Protein AF-P39354-F1 (afdb_monomer_lite)

Secondary structure (DSSP, 8-state):
-BTTTTEE----EEEEEETTTEEEEEEEE------EE--TTSHHHHHHHHHTTS-GGGSPPPPPPP-PPPTT-B--

Radius of gyration: 14.96 Å; chains: 1; bounding box: 30×26×35 Å

Structure (mmCIF, N/CA/C/O backbone):
data_AF-P39354-F1
#
_entry.id   AF-P39354-F1
#
loop_
_atom_site.group_PDB
_atom_site.id
_atom_site.type_symbol
_atom_site.label_atom_id
_atom_site.label_alt_id
_atom_site.label_comp_id
_atom_site.label_asym_id
_atom_site.label_entity_id
_atom_site.label_seq_id
_atom_site.pdbx_PDB_ins_code
_atom_site.Cartn_x
_atom_site.Cartn_y
_atom_site.Cartn_z
_atom_site.occupancy
_atom_site.B_iso_or_equiv
_atom_site.auth_seq_id
_atom_site.auth_comp_id
_atom_site.auth_asym_id
_atom_site.auth_atom_id
_atom_site.pdbx_PDB_model_num
ATOM 1 N N . MET A 1 1 ? -10.883 1.160 0.639 1.00 90.19 1 MET A N 1
ATOM 2 C CA . MET A 1 1 ? -11.126 0.650 2.010 1.00 90.19 1 MET A CA 1
ATOM 3 C C . MET A 1 1 ? -12.599 0.829 2.326 1.00 90.19 1 MET A C 1
ATOM 5 O O . MET A 1 1 ? -13.166 1.810 1.862 1.00 90.19 1 MET A O 1
ATOM 9 N N . ASN A 1 2 ? -13.208 -0.100 3.054 1.00 92.06 2 ASN A N 1
ATOM 10 C CA . ASN A 1 2 ? -14.595 -0.030 3.500 1.00 92.06 2 ASN A CA 1
ATOM 11 C C . ASN A 1 2 ? -14.604 0.094 5.031 1.00 92.06 2 ASN A C 1
ATOM 13 O O . ASN A 1 2 ? -14.128 -0.803 5.727 1.00 92.06 2 ASN A O 1
ATOM 17 N N . CYS A 1 3 ? -15.117 1.223 5.527 1.00 92.00 3 CYS A N 1
ATOM 18 C CA . CYS A 1 3 ? -15.138 1.560 6.951 1.00 92.00 3 CYS A CA 1
ATOM 19 C C . CYS A 1 3 ? -16.142 0.730 7.767 1.00 92.00 3 CYS A C 1
ATOM 21 O O . CYS A 1 3 ? -15.982 0.622 8.978 1.00 92.00 3 CYS A O 1
ATOM 23 N N . GLU A 1 4 ? -17.154 0.145 7.122 1.00 92.19 4 GLU A N 1
ATOM 24 C CA . GLU A 1 4 ? -18.195 -0.659 7.771 1.00 92.19 4 GLU A CA 1
ATOM 25 C C . GLU A 1 4 ? -17.781 -2.130 7.856 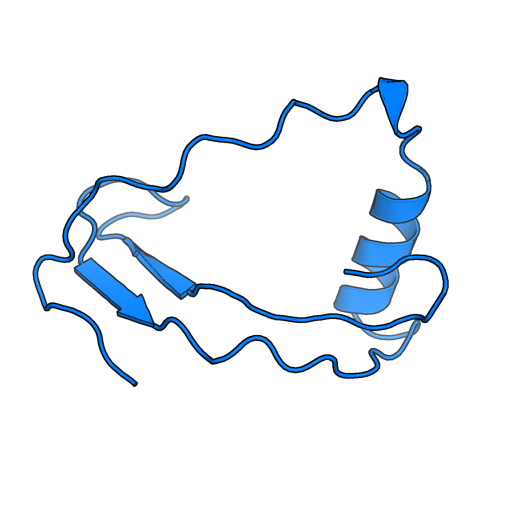1.00 92.19 4 GLU A C 1
ATOM 27 O O . GLU A 1 4 ? -17.846 -2.740 8.921 1.00 92.19 4 GLU A O 1
ATOM 32 N N . THR A 1 5 ? -17.304 -2.701 6.745 1.00 93.62 5 THR A N 1
ATOM 33 C CA . THR A 1 5 ? -16.989 -4.139 6.660 1.00 93.62 5 THR A CA 1
ATOM 34 C C . THR A 1 5 ? -15.569 -4.495 7.094 1.00 93.62 5 THR A C 1
ATOM 36 O O . THR A 1 5 ? -15.226 -5.674 7.141 1.00 93.62 5 THR A O 1
ATOM 39 N N . LYS A 1 6 ? -14.726 -3.498 7.400 1.00 92.19 6 LYS A N 1
ATOM 40 C CA . LYS A 1 6 ? -13.291 -3.663 7.703 1.00 92.19 6 LYS A CA 1
ATOM 41 C C . LYS A 1 6 ? -12.528 -4.423 6.614 1.00 92.19 6 LYS A C 1
ATOM 43 O O . LYS A 1 6 ? -11.676 -5.274 6.877 1.00 92.19 6 LYS A O 1
ATOM 48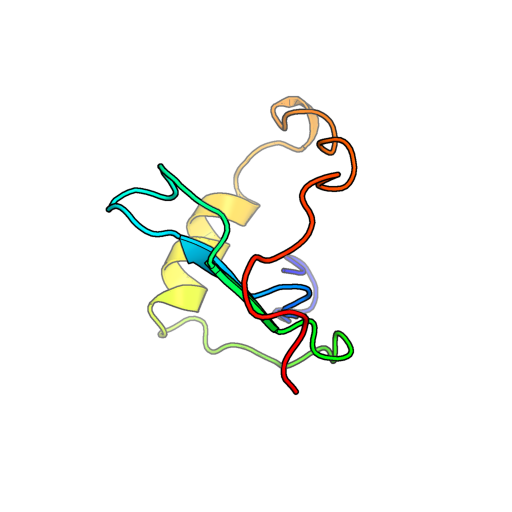 N N . GLN A 1 7 ? -12.836 -4.089 5.365 1.00 95.06 7 GLN A N 1
ATOM 49 C CA . GLN A 1 7 ? -12.188 -4.668 4.194 1.00 95.06 7 GLN A CA 1
ATOM 50 C C . GLN A 1 7 ? -11.405 -3.617 3.411 1.00 95.06 7 GLN A C 1
ATOM 52 O O . GLN A 1 7 ? -11.724 -2.425 3.378 1.00 95.06 7 GLN A O 1
ATOM 57 N N . ARG A 1 8 ? -10.361 -4.066 2.728 1.00 94.19 8 ARG A N 1
ATOM 58 C CA . ARG A 1 8 ? -9.597 -3.273 1.772 1.00 94.19 8 ARG A CA 1
ATOM 59 C C . ARG A 1 8 ? -9.565 -3.971 0.424 1.00 94.19 8 ARG A C 1
ATOM 61 O O . ARG A 1 8 ? -9.758 -5.172 0.326 1.00 94.19 8 ARG A O 1
ATOM 68 N N . THR A 1 9 ? -9.289 -3.191 -0.603 1.00 93.75 9 THR A N 1
ATOM 69 C CA . THR A 1 9 ? -8.976 -3.693 -1.931 1.00 93.75 9 THR A CA 1
ATOM 70 C C . THR A 1 9 ? -7.927 -2.772 -2.543 1.00 93.75 9 THR A C 1
ATOM 72 O O . THR A 1 9 ? -7.836 -1.600 -2.154 1.00 93.75 9 THR A O 1
ATOM 75 N N . GLN A 1 10 ? -7.107 -3.312 -3.436 1.00 89.62 10 GLN A N 1
ATOM 76 C CA . GLN A 1 10 ? -6.094 -2.579 -4.183 1.00 89.62 10 GLN A CA 1
ATOM 77 C C . GLN A 1 10 ? -6.496 -2.600 -5.655 1.00 89.62 10 GLN A C 1
ATOM 79 O O . GLN A 1 10 ? -6.703 -3.672 -6.209 1.00 89.62 10 GLN A O 1
ATOM 84 N N . PHE A 1 11 ? -6.604 -1.422 -6.267 1.00 85.19 11 PHE A N 1
ATOM 85 C CA . PHE A 1 11 ? -6.969 -1.290 -7.679 1.00 85.19 11 PHE A CA 1
ATOM 86 C C . PHE A 1 11 ? -5.737 -1.167 -8.571 1.00 85.19 11 PHE A C 1
ATOM 88 O O . PHE A 1 11 ? -5.667 -1.790 -9.622 1.00 85.19 11 PHE A O 1
ATOM 95 N N . GLU A 1 12 ? -4.760 -0.361 -8.148 1.00 86.81 12 GLU A N 1
ATOM 96 C CA . GLU A 1 12 ? -3.592 -0.020 -8.954 1.00 86.81 12 GLU A CA 1
ATOM 97 C C . GLU A 1 12 ? -2.356 0.150 -8.062 1.00 86.81 12 GLU A C 1
ATOM 99 O O . GLU A 1 12 ? -2.438 0.605 -6.919 1.00 86.81 12 GLU A O 1
ATOM 104 N N . CYS A 1 13 ? -1.199 -0.228 -8.593 1.00 89.12 13 CYS A N 1
ATOM 105 C CA . CYS A 1 13 ? 0.120 0.106 -8.082 1.00 89.12 13 CYS A CA 1
ATOM 106 C C . CYS A 1 13 ? 0.927 0.698 -9.234 1.00 89.12 13 CYS A C 1
ATOM 108 O O . CYS A 1 13 ? 1.155 0.027 -10.241 1.00 89.12 13 CYS A O 1
ATOM 110 N N . ILE A 1 14 ? 1.315 1.961 -9.085 1.00 89.81 14 ILE A N 1
ATOM 111 C CA . ILE A 1 14 ? 2.023 2.729 -10.105 1.00 89.81 14 ILE A CA 1
ATOM 112 C C . ILE A 1 14 ? 3.451 2.971 -9.625 1.00 89.81 14 ILE A C 1
ATOM 114 O O . ILE A 1 14 ? 3.670 3.396 -8.487 1.00 89.81 14 ILE A O 1
ATOM 118 N N . TYR A 1 15 ? 4.412 2.718 -10.507 1.00 91.62 15 TYR A N 1
ATOM 119 C CA . TYR A 1 15 ? 5.832 2.920 -10.258 1.00 91.62 15 TYR A CA 1
ATOM 120 C C . TYR A 1 15 ? 6.296 4.185 -10.964 1.00 91.62 15 TYR A C 1
ATOM 122 O O . TYR A 1 15 ? 6.066 4.355 -12.159 1.00 91.62 15 TYR A O 1
ATOM 130 N N . PHE A 1 16 ? 6.973 5.051 -10.218 1.00 94.06 16 PHE A N 1
ATOM 131 C CA . PHE A 1 16 ? 7.446 6.341 -10.698 1.00 94.06 16 PHE A CA 1
ATOM 132 C C . PHE A 1 16 ? 8.972 6.398 -10.709 1.00 94.06 16 PHE A C 1
ATOM 134 O O . PHE A 1 16 ? 9.620 5.763 -9.875 1.00 94.06 16 PHE A O 1
ATOM 141 N N . SER A 1 17 ? 9.550 7.175 -11.630 1.00 94.81 17 SER A N 1
ATOM 142 C CA . SER A 1 17 ? 11.009 7.307 -11.748 1.00 94.81 17 SER A CA 1
ATOM 143 C C . SER A 1 17 ? 11.650 8.087 -10.594 1.00 94.81 17 SER A C 1
ATOM 145 O O . SER A 1 17 ? 12.859 7.990 -10.384 1.00 94.81 17 SER A O 1
ATOM 147 N N . GLN A 1 18 ? 10.857 8.833 -9.814 1.00 96.62 18 GLN A N 1
ATOM 148 C CA . GLN A 1 18 ? 11.323 9.622 -8.673 1.00 96.62 18 GLN A CA 1
ATOM 149 C C . GLN A 1 18 ? 10.490 9.367 -7.409 1.00 96.62 18 GLN A C 1
ATOM 151 O O . GLN A 1 18 ? 9.348 8.901 -7.444 1.00 96.62 18 GLN A O 1
ATOM 156 N N . TYR A 1 19 ? 11.061 9.739 -6.260 1.00 96.25 19 TYR A N 1
ATOM 157 C CA . TYR A 1 19 ? 10.378 9.685 -4.969 1.00 96.25 19 TYR A CA 1
ATOM 158 C C . TYR A 1 19 ? 9.107 10.542 -4.942 1.00 96.25 19 TYR A C 1
ATOM 160 O O . TYR A 1 19 ? 8.990 11.545 -5.647 1.00 96.25 19 TYR A O 1
ATOM 168 N N . TRP A 1 20 ? 8.186 10.179 -4.043 1.00 94.00 20 TRP A N 1
ATOM 169 C CA . TRP A 1 20 ? 6.938 10.913 -3.794 1.00 94.00 20 TRP A CA 1
ATOM 170 C C . TRP A 1 20 ? 5.975 10.947 -4.989 1.00 94.00 20 TRP A C 1
ATOM 172 O O . TRP A 1 20 ? 5.276 11.941 -5.171 1.00 94.00 20 TRP A O 1
ATOM 182 N N . ALA A 1 21 ? 5.936 9.862 -5.773 1.00 91.62 21 ALA A N 1
ATOM 183 C CA . ALA A 1 21 ? 5.083 9.718 -6.957 1.00 91.62 21 ALA A CA 1
ATOM 184 C C . ALA A 1 21 ? 5.301 10.845 -7.986 1.00 91.62 21 ALA A C 1
ATOM 186 O O . ALA A 1 21 ? 4.363 11.515 -8.416 1.00 91.62 21 ALA A O 1
ATOM 187 N N . LYS A 1 22 ? 6.571 11.091 -8.335 1.00 92.50 22 LYS A N 1
ATOM 188 C CA . LYS A 1 22 ? 6.992 12.119 -9.298 1.00 92.50 22 LYS A CA 1
ATOM 189 C C . LYS A 1 22 ? 7.834 11.522 -10.421 1.00 92.50 22 LYS A C 1
ATOM 191 O O . LYS A 1 22 ? 8.405 10.446 -10.275 1.00 92.50 22 LYS A O 1
ATOM 196 N N . GLY A 1 23 ? 7.984 12.275 -11.505 1.00 93.31 23 GLY A N 1
ATOM 197 C CA . GLY A 1 23 ? 8.737 11.844 -12.679 1.00 93.31 23 GLY A CA 1
ATOM 198 C C . GLY A 1 23 ? 7.901 10.952 -13.589 1.00 93.31 23 GLY A C 1
ATOM 199 O O . GLY A 1 23 ? 6.680 11.080 -13.644 1.00 93.31 23 GLY A O 1
ATOM 200 N N . ASP A 1 24 ? 8.576 10.070 -14.309 1.00 92.00 24 ASP A N 1
ATOM 201 C CA . ASP A 1 24 ? 7.973 9.244 -15.346 1.00 92.00 24 ASP A CA 1
ATOM 202 C C . ASP A 1 24 ? 7.177 8.092 -14.748 1.00 92.00 24 ASP A C 1
ATOM 204 O O . ASP A 1 24 ? 7.607 7.449 -13.787 1.00 92.00 24 ASP A O 1
ATOM 208 N N . PHE A 1 25 ? 6.040 7.796 -15.371 1.00 90.88 25 PHE A N 1
ATOM 209 C CA . PHE A 1 25 ? 5.252 6.608 -15.094 1.00 90.88 25 PHE A CA 1
ATOM 210 C C . PHE A 1 25 ? 5.971 5.398 -15.701 1.00 90.88 25 PHE A C 1
ATOM 212 O O . PHE A 1 25 ? 5.906 5.149 -16.905 1.00 90.88 25 PHE A O 1
ATOM 219 N N . ILE A 1 26 ? 6.685 4.642 -14.873 1.00 92.31 26 ILE A N 1
ATOM 220 C CA . ILE A 1 26 ? 7.508 3.523 -15.332 1.00 92.31 26 ILE A CA 1
ATOM 221 C C . ILE A 1 26 ? 6.633 2.335 -15.698 1.00 92.31 26 ILE A C 1
ATOM 223 O O . ILE A 1 26 ? 6.753 1.792 -16.791 1.00 92.31 26 ILE A O 1
ATOM 227 N N . ALA A 1 27 ? 5.762 1.922 -14.783 1.00 90.56 27 ALA A N 1
ATOM 228 C CA . ALA A 1 27 ? 5.019 0.683 -14.923 1.00 90.56 27 ALA A CA 1
ATOM 229 C C . ALA A 1 27 ? 3.773 0.689 -14.024 1.00 90.56 27 ALA A C 1
ATOM 231 O O . ALA A 1 27 ? 3.736 1.392 -13.007 1.00 90.56 27 ALA A O 1
ATOM 232 N N . LYS A 1 28 ? 2.766 -0.109 -14.385 1.00 88.94 28 LYS A N 1
ATOM 233 C CA . LYS A 1 28 ? 1.521 -0.273 -13.625 1.00 88.94 28 LYS A CA 1
ATOM 234 C C . LYS A 1 28 ? 1.215 -1.741 -13.404 1.00 88.94 28 LYS A C 1
ATOM 236 O O . LYS A 1 28 ? 1.260 -2.540 -14.333 1.00 88.94 28 LYS A O 1
ATOM 241 N N . ARG A 1 29 ? 0.819 -2.060 -12.176 1.00 87.62 29 ARG A N 1
ATOM 242 C CA . ARG A 1 29 ? 0.126 -3.300 -11.839 1.00 87.62 29 ARG A CA 1
ATOM 243 C C . ARG A 1 29 ? -1.303 -2.965 -11.441 1.00 87.62 29 ARG A C 1
ATOM 245 O O . ARG A 1 29 ? -1.513 -2.205 -10.498 1.00 87.62 29 ARG A O 1
ATOM 252 N N . ALA A 1 30 ? -2.277 -3.534 -12.139 1.00 84.94 30 ALA A N 1
ATOM 253 C CA . ALA A 1 30 ? -3.700 -3.286 -11.912 1.00 84.94 30 ALA A CA 1
ATOM 254 C C . ALA A 1 30 ? -4.418 -4.594 -11.548 1.00 84.94 30 ALA A C 1
ATOM 256 O O . ALA A 1 30 ? -5.079 -5.190 -12.401 1.00 84.94 30 ALA A O 1
ATOM 257 N N . PRO A 1 31 ? -4.236 -5.109 -10.316 1.00 81.06 31 PRO A N 1
ATOM 258 C CA . PRO A 1 31 ? -4.870 -6.359 -9.928 1.00 81.06 31 PRO A CA 1
ATOM 259 C C . PRO A 1 31 ? -6.395 -6.206 -9.946 1.00 81.06 31 PRO A C 1
ATOM 261 O O . PRO A 1 31 ? -6.935 -5.131 -9.678 1.00 81.06 31 PRO A O 1
ATOM 2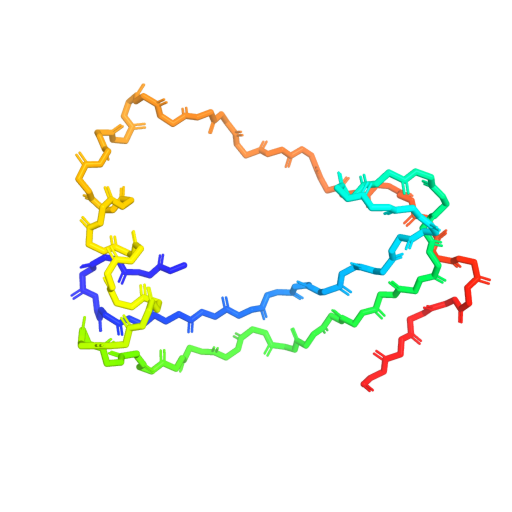64 N N . ILE A 1 32 ? -7.107 -7.304 -10.214 1.00 81.75 32 ILE A N 1
ATOM 265 C CA . ILE A 1 32 ? -8.560 -7.334 -10.022 1.00 81.75 32 ILE A CA 1
ATOM 266 C C . ILE A 1 32 ? -8.819 -7.071 -8.538 1.00 81.75 32 ILE A C 1
ATOM 268 O O . ILE A 1 32 ? -8.389 -7.852 -7.689 1.00 81.75 32 ILE A O 1
ATOM 272 N N . GLY A 1 33 ? -9.510 -5.973 -8.236 1.00 83.31 33 GLY A N 1
ATOM 273 C CA . GLY A 1 33 ? -9.790 -5.550 -6.870 1.00 83.31 33 GLY A CA 1
ATOM 274 C C . GLY A 1 33 ? -10.648 -6.569 -6.122 1.00 83.31 33 GLY A C 1
ATOM 275 O O . GLY A 1 33 ? -11.874 -6.522 -6.183 1.00 83.31 33 GLY A O 1
ATO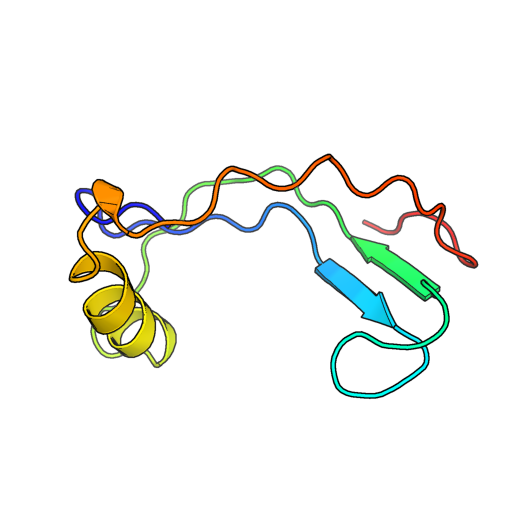M 276 N N . GLN A 1 34 ? -10.002 -7.485 -5.402 1.00 90.81 34 GLN A N 1
ATOM 277 C CA . GLN A 1 34 ? -10.654 -8.388 -4.459 1.00 90.81 34 GLN A CA 1
ATOM 278 C C . GLN A 1 34 ? -10.714 -7.723 -3.086 1.00 90.81 34 GLN A C 1
ATOM 280 O O . GLN A 1 34 ? -9.777 -7.029 -2.676 1.00 90.81 34 GLN A O 1
ATOM 285 N N . TRP A 1 35 ? -11.838 -7.888 -2.394 1.00 93.62 35 TRP A N 1
ATOM 286 C CA . TRP A 1 35 ? -11.989 -7.394 -1.032 1.00 93.62 35 TRP A CA 1
ATOM 287 C C . TRP A 1 35 ? -11.363 -8.382 -0.054 1.00 93.62 35 TRP A C 1
ATOM 289 O O . TRP A 1 35 ? -11.763 -9.540 0.017 1.00 93.62 35 TRP A O 1
ATOM 299 N N . GLU A 1 36 ? -10.412 -7.900 0.734 1.00 94.56 36 GLU A N 1
ATOM 300 C CA . GLU A 1 36 ? -9.723 -8.664 1.769 1.00 94.56 36 GLU A CA 1
ATOM 301 C C . GLU A 1 36 ? -9.950 -8.005 3.132 1.00 94.56 36 GLU A C 1
ATOM 303 O O . GLU A 1 36 ? -9.932 -6.771 3.221 1.00 94.56 36 GLU A O 1
ATOM 308 N N . PRO A 1 37 ? -10.133 -8.777 4.213 1.00 95.31 37 PRO A N 1
ATOM 309 C CA . PRO A 1 37 ? -10.136 -8.208 5.554 1.00 95.31 37 PRO A CA 1
ATOM 310 C C . PRO A 1 37 ? -8.759 -7.615 5.893 1.00 95.31 37 PRO A C 1
ATOM 312 O O . PRO A 1 37 ? -7.726 -8.086 5.416 1.00 95.31 37 PRO A O 1
ATOM 315 N N . TYR A 1 38 ? -8.730 -6.595 6.749 1.00 93.69 38 TYR A N 1
ATOM 316 C CA . TYR A 1 38 ? -7.494 -6.117 7.375 1.00 93.69 38 TYR A CA 1
ATOM 317 C C . TYR A 1 38 ? -7.582 -6.230 8.900 1.00 93.69 38 TYR A C 1
ATOM 319 O O . TYR A 1 38 ? -8.653 -6.081 9.482 1.00 93.69 38 TYR A O 1
ATOM 327 N N . SER A 1 39 ? -6.444 -6.469 9.557 1.00 93.38 39 SER A N 1
ATOM 328 C CA . SER A 1 39 ? -6.367 -6.412 11.022 1.00 93.38 39 SER A CA 1
ATOM 329 C C . SER A 1 39 ? -6.366 -4.959 11.495 1.00 93.38 39 SER A C 1
ATOM 331 O O . SER A 1 39 ? -5.623 -4.133 10.956 1.00 93.38 39 SER A O 1
ATOM 333 N N . GLU A 1 40 ? -7.152 -4.645 12.522 1.00 90.06 40 GLU A N 1
ATOM 334 C CA . GLU A 1 40 ? -7.168 -3.314 13.144 1.00 90.06 40 GLU A CA 1
ATOM 335 C C . GLU A 1 40 ? -5.842 -2.967 13.831 1.00 90.06 40 GLU A C 1
ATOM 337 O O . GLU A 1 40 ? -5.460 -1.801 13.861 1.00 90.06 40 GLU A O 1
ATOM 342 N N . GLU A 1 41 ? -5.105 -3.977 14.298 1.00 93.25 41 GLU A N 1
ATOM 343 C CA . GLU A 1 41 ? -3.792 -3.822 14.938 1.00 93.25 41 GLU A CA 1
ATOM 344 C C . GLU A 1 41 ? -2.653 -3.629 13.924 1.00 93.25 41 GLU A C 1
ATOM 346 O O . GLU A 1 41 ? -1.526 -3.301 14.290 1.00 93.25 41 GLU A O 1
ATOM 351 N N . SER A 1 42 ? -2.926 -3.825 12.631 1.00 94.06 42 SER A N 1
ATOM 352 C CA . SER A 1 42 ? -1.939 -3.577 11.581 1.00 94.06 42 SER A CA 1
ATOM 353 C C . SER A 1 42 ? -1.736 -2.078 11.339 1.00 94.06 42 SER A C 1
ATOM 355 O O . SER A 1 42 ? -2.623 -1.263 11.592 1.00 94.06 42 SER A O 1
ATOM 357 N N . LEU A 1 43 ? -0.601 -1.706 10.734 1.00 94.81 43 LEU A N 1
ATOM 358 C CA . LEU A 1 43 ? -0.370 -0.332 10.269 1.00 94.81 43 LEU A CA 1
ATOM 359 C C . LEU A 1 43 ? -1.516 0.166 9.370 1.00 94.81 43 LEU A C 1
ATOM 361 O O . LEU A 1 43 ? -1.953 1.309 9.492 1.00 94.81 43 LEU A O 1
ATOM 365 N N . LEU A 1 44 ? -2.042 -0.707 8.504 1.00 93.75 44 LEU A N 1
ATOM 366 C CA . LEU A 1 44 ? -3.208 -0.396 7.686 1.00 93.75 44 LEU A CA 1
ATOM 367 C C . LEU A 1 44 ? -4.442 -0.122 8.554 1.00 93.75 44 LEU A C 1
ATOM 369 O O . LEU A 1 44 ? -5.130 0.861 8.313 1.00 93.75 44 LEU A O 1
ATOM 373 N N . GLY A 1 45 ? -4.704 -0.941 9.573 1.00 94.75 45 GLY A N 1
ATOM 374 C CA . GLY A 1 45 ? -5.816 -0.750 10.507 1.00 94.75 45 GLY A CA 1
ATOM 375 C C . GLY A 1 45 ? -5.765 0.596 11.235 1.00 94.75 45 GLY A C 1
ATOM 376 O O . GLY A 1 45 ? -6.774 1.302 11.304 1.00 94.75 45 GLY A O 1
ATOM 377 N N . ILE A 1 46 ? -4.576 1.009 11.681 1.00 94.62 46 ILE A N 1
ATOM 378 C CA . ILE A 1 46 ? -4.339 2.314 12.320 1.00 94.62 46 ILE A CA 1
ATOM 379 C C . ILE A 1 46 ? -4.632 3.469 11.346 1.00 94.62 46 ILE A C 1
ATOM 381 O O . ILE A 1 46 ? -5.316 4.439 11.696 1.00 94.62 46 ILE A O 1
ATOM 385 N N . ILE A 1 47 ? -4.158 3.357 10.100 1.00 95.19 47 ILE A N 1
ATOM 386 C CA . ILE A 1 47 ? -4.411 4.354 9.050 1.00 95.19 47 ILE A CA 1
ATOM 387 C C . ILE A 1 47 ? -5.907 4.420 8.731 1.00 95.19 47 ILE A C 1
ATOM 389 O O . ILE A 1 47 ? -6.482 5.507 8.720 1.00 95.19 47 ILE A O 1
ATOM 393 N N . VAL A 1 48 ? -6.559 3.274 8.521 1.00 94.50 48 VAL A N 1
ATOM 394 C CA . VAL A 1 48 ? -7.985 3.207 8.176 1.00 94.50 48 VAL A CA 1
ATOM 395 C C . VAL A 1 48 ? -8.844 3.775 9.304 1.00 94.50 48 VAL A C 1
ATOM 397 O O . VAL A 1 48 ? -9.745 4.560 9.032 1.00 94.50 48 VAL A O 1
ATOM 400 N N . THR A 1 49 ? -8.520 3.488 10.568 1.00 91.88 49 THR A N 1
ATOM 401 C CA . THR A 1 49 ? -9.199 4.086 11.733 1.00 91.88 49 THR A CA 1
ATOM 402 C C . THR A 1 49 ? -9.148 5.613 11.699 1.00 91.88 49 THR A C 1
ATOM 404 O O . THR A 1 49 ? -10.122 6.280 12.048 1.00 91.88 49 THR A O 1
ATOM 407 N N . SER A 1 50 ? -8.026 6.180 11.253 1.00 92.56 50 SER A N 1
ATOM 408 C CA . SER A 1 50 ? -7.857 7.629 11.128 1.00 92.56 50 SER A CA 1
ATOM 409 C C . SER A 1 50 ? -8.634 8.189 9.930 1.00 92.56 50 SER A C 1
ATOM 411 O O . SER A 1 50 ? -9.330 9.194 10.064 1.00 92.56 50 SER A O 1
ATOM 413 N N . VAL A 1 51 ? -8.576 7.517 8.776 1.00 92.94 51 VAL A N 1
ATOM 414 C CA . VAL A 1 51 ? -9.262 7.931 7.538 1.00 92.94 51 VAL A CA 1
ATOM 415 C C . VAL A 1 51 ? -10.784 7.836 7.668 1.00 92.94 51 VAL A C 1
ATOM 417 O O . VAL A 1 51 ? -11.489 8.758 7.271 1.00 92.94 51 VAL A O 1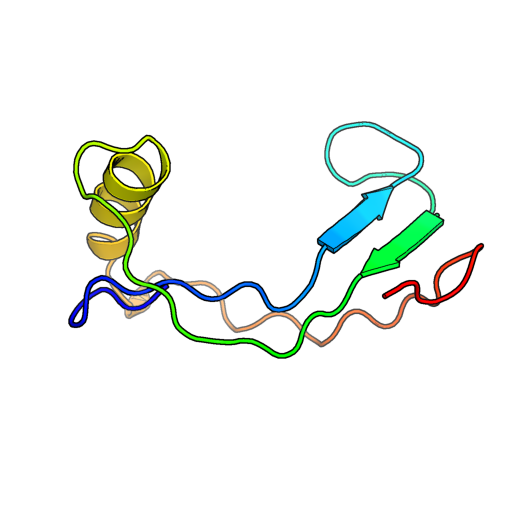
ATOM 420 N N . CYS A 1 52 ? -11.308 6.778 8.287 1.00 93.31 52 CYS A N 1
ATOM 421 C CA . CYS A 1 52 ? -12.747 6.558 8.458 1.00 93.31 52 CYS A CA 1
ATOM 422 C C . CYS A 1 52 ? -13.423 7.545 9.425 1.00 93.31 52 CYS A C 1
ATOM 424 O O . CYS A 1 52 ? -14.648 7.580 9.507 1.00 93.31 52 CYS A O 1
ATOM 426 N N . ARG A 1 53 ? -12.652 8.374 10.145 1.00 93.75 53 ARG A N 1
ATOM 427 C CA . ARG A 1 53 ? -13.175 9.485 10.961 1.00 93.75 53 ARG A CA 1
ATOM 428 C C . ARG A 1 53 ? -13.377 10.775 10.162 1.00 93.75 53 ARG A C 1
ATOM 430 O O . ARG A 1 53 ? -13.984 11.717 10.674 1.00 93.75 53 ARG A O 1
ATOM 437 N N . ILE A 1 54 ? -12.869 10.848 8.931 1.00 93.50 54 ILE A N 1
ATOM 438 C CA . ILE A 1 54 ? -13.054 12.012 8.065 1.00 93.50 54 ILE A CA 1
ATOM 439 C C . ILE A 1 54 ? -14.519 12.055 7.623 1.00 93.50 54 ILE A C 1
ATOM 441 O O . ILE A 1 54 ? -15.037 11.103 7.043 1.00 93.50 54 ILE A O 1
ATOM 445 N N . LYS A 1 55 ? -15.200 13.178 7.880 1.00 93.25 55 LYS A N 1
ATOM 446 C CA . LYS A 1 55 ? -16.572 13.386 7.400 1.00 93.25 55 LYS A CA 1
ATOM 447 C C . LYS A 1 55 ? -16.578 13.355 5.873 1.00 93.25 55 LYS A C 1
ATOM 449 O O . LYS A 1 55 ? -15.817 14.094 5.257 1.00 93.25 55 LYS A O 1
ATOM 454 N N . VAL A 1 56 ? -17.486 12.582 5.275 1.00 90.12 56 VAL A N 1
ATOM 455 C CA . VAL A 1 56 ? -17.604 12.428 3.810 1.00 90.12 56 VAL A CA 1
ATOM 456 C C . VAL A 1 56 ? -17.670 13.777 3.085 1.00 90.12 56 VAL A C 1
ATOM 458 O O . VAL A 1 56 ? -17.015 13.957 2.067 1.00 90.12 56 VAL A O 1
ATOM 461 N N . ALA A 1 57 ? -18.369 14.763 3.659 1.00 93.38 57 ALA A N 1
ATOM 462 C CA . ALA A 1 57 ? -18.482 16.118 3.109 1.00 93.38 57 ALA A CA 1
ATOM 463 C C . ALA A 1 57 ? -17.145 16.887 2.986 1.00 93.38 57 ALA A C 1
ATOM 465 O O . ALA A 1 57 ? -17.096 17.914 2.321 1.00 93.38 57 ALA A O 1
ATOM 466 N N . MET A 1 58 ? -16.075 16.416 3.635 1.00 93.94 58 MET A N 1
ATOM 467 C CA . MET A 1 58 ? -14.731 17.004 3.579 1.00 93.94 58 MET A CA 1
ATOM 468 C C . MET A 1 58 ? -13.820 16.305 2.561 1.00 93.94 58 MET A C 1
ATOM 470 O O . MET A 1 58 ? -12.679 16.730 2.368 1.00 93.94 58 MET A O 1
ATOM 474 N N . LEU A 1 59 ? -14.276 15.206 1.951 1.00 90.50 59 LEU A N 1
ATOM 475 C CA . LEU A 1 59 ? -13.488 14.474 0.968 1.00 90.50 59 LEU A CA 1
ATOM 476 C C . LEU A 1 59 ? -13.424 15.257 -0.345 1.00 90.50 59 LEU A C 1
ATOM 478 O O . LEU A 1 59 ? -14.396 15.873 -0.780 1.00 90.50 59 LEU A O 1
ATOM 482 N N . LYS A 1 60 ? -12.256 15.213 -0.988 1.00 92.00 60 LYS A N 1
ATOM 483 C CA . LYS A 1 60 ? -12.107 15.701 -2.361 1.00 92.00 60 LYS A CA 1
ATOM 484 C C . LYS A 1 60 ? -12.943 14.821 -3.301 1.00 92.00 60 LYS A C 1
ATOM 486 O O . LYS A 1 60 ? -13.101 13.632 -3.013 1.00 92.00 60 LYS A O 1
ATOM 491 N N . PRO A 1 61 ? -13.448 15.375 -4.416 1.00 91.44 61 PRO A N 1
ATOM 492 C CA . PRO A 1 61 ? -14.086 14.566 -5.446 1.00 91.44 61 PRO A CA 1
ATOM 493 C C . PRO A 1 61 ? -13.123 13.492 -5.963 1.00 91.44 61 PRO A C 1
ATOM 495 O O . PRO A 1 61 ? -11.900 13.648 -5.877 1.00 91.44 61 PRO A O 1
ATOM 498 N N . GLU A 1 62 ? -13.687 12.413 -6.502 1.00 86.75 62 GLU A N 1
ATOM 499 C CA . GLU A 1 62 ? -12.906 11.360 -7.145 1.00 86.75 62 GLU A CA 1
ATOM 500 C C . GLU A 1 62 ? -12.039 11.975 -8.260 1.00 86.75 62 GLU A C 1
ATOM 502 O O . GLU A 1 62 ? -12.560 12.726 -9.094 1.00 86.75 62 GLU A O 1
ATOM 507 N N . PRO A 1 63 ? -10.715 11.733 -8.259 1.00 85.56 63 PRO A N 1
ATOM 508 C CA . PRO A 1 63 ? -9.858 12.230 -9.321 1.00 85.56 63 PRO A CA 1
ATOM 509 C C . PRO A 1 63 ? -10.231 11.564 -10.655 1.00 85.56 63 PRO A C 1
ATOM 511 O O . PRO A 1 63 ? -10.724 10.434 -10.666 1.00 85.56 63 PRO A O 1
ATOM 514 N N . PRO A 1 64 ? -9.982 12.226 -11.798 1.00 86.44 64 PRO A N 1
ATOM 515 C CA . PRO A 1 64 ? -10.128 11.570 -13.090 1.00 86.44 64 PRO A CA 1
ATOM 516 C C . PRO A 1 64 ? -9.207 10.347 -13.165 1.00 86.44 64 PRO A C 1
ATOM 518 O O . PRO A 1 64 ? -8.153 10.312 -12.525 1.00 86.44 64 PRO A O 1
ATOM 521 N N . ARG A 1 65 ? -9.592 9.355 -13.976 1.00 79.00 65 ARG A N 1
ATOM 522 C CA . ARG A 1 65 ? -8.719 8.210 -14.267 1.00 79.00 65 ARG A CA 1
ATOM 523 C C . ARG A 1 65 ? -7.384 8.711 -14.810 1.00 79.00 65 ARG A C 1
ATOM 525 O O . ARG A 1 65 ? -7.370 9.610 -15.650 1.00 79.00 65 ARG A O 1
ATOM 532 N N . ASP A 1 66 ? -6.296 8.118 -14.327 1.00 75.31 66 ASP A N 1
ATOM 533 C CA . ASP A 1 66 ? -4.948 8.474 -14.756 1.00 75.31 66 ASP A CA 1
ATOM 534 C C . ASP A 1 66 ? -4.802 8.221 -16.274 1.00 75.31 66 ASP A C 1
ATOM 536 O O . ASP A 1 66 ? -5.015 7.087 -16.716 1.00 75.31 66 ASP A O 1
ATOM 540 N N . PRO A 1 67 ? -4.505 9.256 -17.086 1.00 78.50 67 PRO A N 1
ATOM 541 C CA . PRO A 1 67 ? -4.377 9.110 -18.531 1.00 78.50 67 PRO A CA 1
ATOM 542 C C . PRO A 1 67 ? -2.985 8.626 -18.969 1.00 78.50 67 PRO A C 1
ATOM 544 O O . PRO A 1 67 ? -2.785 8.395 -20.162 1.00 78.50 67 PRO A O 1
ATOM 547 N N . HIS A 1 68 ? -2.007 8.534 -18.061 1.00 78.81 68 HIS A N 1
ATOM 548 C CA . HIS A 1 68 ? -0.626 8.227 -18.423 1.00 78.81 68 HIS A CA 1
ATOM 549 C C . HIS A 1 68 ? -0.470 6.761 -18.832 1.00 78.81 68 HIS A C 1
ATOM 551 O O . HIS A 1 68 ? -0.967 5.840 -18.183 1.00 78.81 68 HIS A O 1
ATOM 557 N N . ILE A 1 69 ? 0.273 6.555 -19.918 1.00 80.50 69 ILE A N 1
ATOM 558 C CA . ILE A 1 69 ? 0.647 5.231 -20.410 1.00 80.50 69 ILE A CA 1
ATOM 559 C C . ILE A 1 69 ? 2.007 4.872 -19.796 1.00 80.50 69 ILE A C 1
ATOM 561 O O . ILE A 1 69 ? 2.947 5.658 -19.945 1.00 80.50 69 ILE A O 1
ATOM 565 N N . PRO A 1 70 ? 2.147 3.713 -19.128 1.00 82.56 70 PRO A N 1
ATOM 566 C CA . PRO A 1 70 ? 3.430 3.284 -18.593 1.00 82.56 70 PRO A CA 1
ATOM 567 C C . PRO A 1 70 ? 4.509 3.116 -19.653 1.00 82.56 70 PRO A C 1
ATOM 569 O O . PRO A 1 70 ? 4.274 2.487 -20.684 1.00 82.56 70 PRO A O 1
ATOM 572 N N . LEU A 1 71 ? 5.725 3.577 -19.347 1.00 83.88 71 LEU A N 1
ATOM 573 C CA . LEU A 1 71 ? 6.894 3.413 -20.215 1.00 83.88 71 LEU A CA 1
ATOM 574 C C . LEU A 1 71 ? 7.234 1.939 -20.489 1.00 83.88 71 LEU A C 1
ATOM 576 O O . LEU A 1 71 ? 7.673 1.609 -21.586 1.00 83.88 71 LEU A O 1
ATOM 580 N N . MET A 1 72 ? 7.033 1.056 -19.509 1.00 82.44 72 MET A N 1
ATOM 581 C CA . MET A 1 72 ? 7.282 -0.388 -19.618 1.00 82.44 72 MET A CA 1
ATOM 582 C C . MET A 1 72 ? 6.002 -1.218 -19.818 1.00 82.44 72 MET A C 1
ATOM 584 O O . MET A 1 72 ? 6.070 -2.445 -19.818 1.00 82.44 72 MET A O 1
ATOM 588 N N . GLY A 1 73 ? 4.847 -0.572 -20.005 1.00 75.62 73 GLY A N 1
ATOM 589 C CA . GLY A 1 73 ? 3.547 -1.238 -20.098 1.00 75.62 73 GLY A CA 1
ATOM 590 C C . GLY A 1 73 ? 2.961 -1.695 -18.754 1.00 75.62 73 GLY A C 1
ATOM 591 O O . GLY A 1 73 ? 3.466 -1.377 -17.670 1.00 75.62 73 GLY A O 1
ATOM 592 N N . ASP A 1 74 ? 1.851 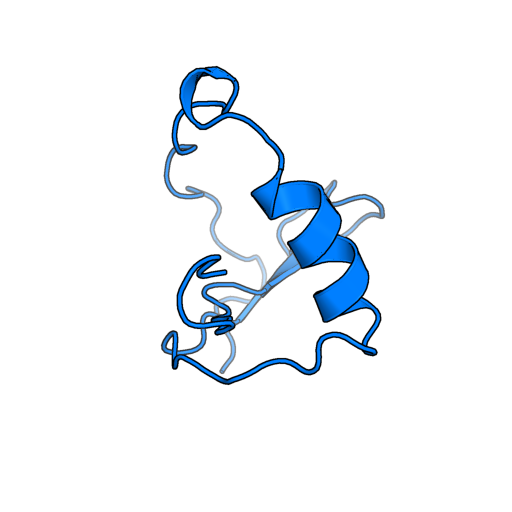-2.425 -18.846 1.00 71.94 74 ASP A N 1
ATOM 593 C CA . ASP A 1 74 ? 1.209 -3.073 -17.705 1.00 71.94 74 ASP A CA 1
ATOM 594 C C . ASP A 1 74 ? 1.898 -4.406 -17.404 1.00 71.94 74 ASP A C 1
ATOM 596 O O . ASP A 1 74 ? 2.246 -5.162 -18.315 1.00 71.94 74 ASP A O 1
ATOM 600 N N . PHE A 1 75 ? 2.061 -4.727 -16.124 1.00 69.31 75 PHE A N 1
ATOM 601 C CA . PHE A 1 75 ? 2.570 -6.025 -15.699 1.00 69.31 75 PHE A CA 1
ATOM 602 C C . PHE A 1 75 ? 1.682 -6.627 -14.609 1.00 69.31 75 PHE A C 1
ATOM 604 O O . PHE A 1 75 ? 1.268 -5.948 -13.665 1.00 69.31 75 PHE A O 1
ATOM 611 N N . ASN A 1 76 ? 1.378 -7.917 -14.769 1.00 60.78 76 ASN A N 1
ATOM 612 C CA . ASN A 1 76 ? 0.537 -8.678 -13.845 1.00 60.78 76 ASN A CA 1
ATOM 613 C C . ASN A 1 76 ? 1.257 -8.962 -12.520 1.00 60.78 76 ASN A C 1
ATOM 615 O O . ASN A 1 76 ? 2.474 -9.264 -12.496 1.00 60.78 76 ASN A O 1
#

InterPro domains:
  IPR031939 Surface-adhesin protein E-like [PF16747] (1-53)
  IPR043088 Surface-adhesin protein E [G3DSA:2.40.128.710] (1-57)

Sequence (76 aa):
MNCETKQRTQFECIYFSQYWAKGDFIAKRAPIGQWEPYSEESLLGIIVTSVCRIKVAMLKPEPPRDPHIPLMGDFN

pLDDT: mean 89.21, std 6.79, range [60.78, 96.62]

Foldseek 3Di:
DDLPVQWDWDAKDWDAPDPPNDHAGAEMEGDDTDIDHDDCPDPVVVVSVVVVPDDPVPDDPDDPDDPHAHPNHYDD

Organism: Escherichia coli (strain K12) (NCBI:txid83333)